Protein AF-A0A085BE16-F1 (afdb_monomer)

pLDDT: mean 81.39, std 18.14, range [42.5, 97.25]

Structure (mmCIF, N/CA/C/O backbone):
data_AF-A0A085BE16-F1
#
_entry.id   AF-A0A085BE16-F1
#
loop_
_atom_site.group_PDB
_atom_site.id
_atom_site.type_symbol
_atom_site.label_atom_id
_atom_site.label_alt_id
_atom_site.label_comp_id
_atom_site.label_asym_id
_atom_site.label_entity_id
_atom_site.label_seq_id
_atom_site.pdbx_PDB_ins_code
_atom_site.Cartn_x
_atom_site.Cartn_y
_atom_site.Cartn_z
_atom_site.occupancy
_atom_site.B_iso_or_equiv
_atom_site.auth_seq_id
_atom_site.auth_comp_id
_atom_site.auth_asym_id
_atom_site.auth_atom_id
_atom_site.pdbx_PDB_model_num
ATOM 1 N N . MET A 1 1 ? -8.148 -11.966 -19.048 1.00 49.16 1 MET A N 1
ATOM 2 C CA . MET A 1 1 ? -7.529 -11.002 -18.110 1.00 49.16 1 MET A CA 1
ATOM 3 C C . MET A 1 1 ? -6.164 -11.543 -17.696 1.00 49.16 1 MET A C 1
ATOM 5 O O . MET A 1 1 ? -6.078 -12.747 -17.482 1.00 49.16 1 MET A O 1
ATOM 9 N N . ARG A 1 2 ? -5.178 -10.647 -17.513 1.00 50.47 2 ARG A N 1
ATOM 10 C CA . ARG A 1 2 ? -3.933 -10.809 -16.724 1.00 50.47 2 ARG A CA 1
ATOM 11 C C . ARG A 1 2 ? -2.627 -11.288 -17.391 1.00 50.47 2 ARG A C 1
ATOM 13 O O . ARG A 1 2 ? -1.941 -12.133 -16.834 1.00 50.47 2 ARG A O 1
ATOM 20 N N . GLN A 1 3 ? -2.217 -10.697 -18.516 1.00 42.50 3 GLN A N 1
ATOM 21 C CA . GLN A 1 3 ? -0.767 -10.537 -18.795 1.00 42.50 3 GLN A CA 1
ATOM 22 C C . GLN A 1 3 ? -0.255 -9.138 -18.409 1.00 42.50 3 GLN A C 1
ATOM 24 O O . GLN A 1 3 ? 0.924 -8.967 -18.139 1.00 42.50 3 GLN A O 1
ATOM 29 N N . THR A 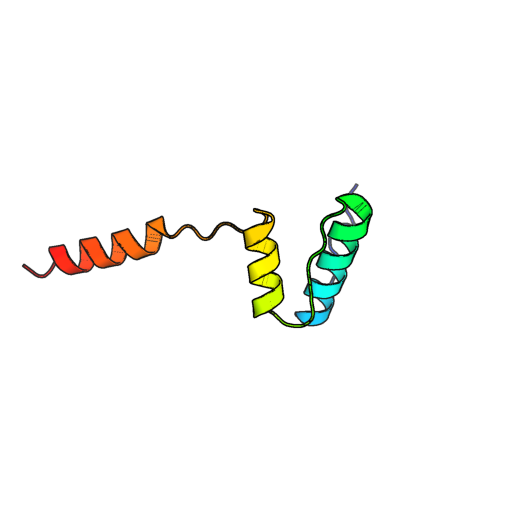1 4 ? -1.154 -8.158 -18.306 1.00 52.38 4 THR A N 1
ATOM 30 C CA . THR A 1 4 ? -0.872 -6.755 -17.957 1.00 52.38 4 THR A CA 1
ATOM 31 C C . THR A 1 4 ? -1.004 -6.439 -16.465 1.00 52.38 4 THR A C 1
ATOM 33 O O . THR A 1 4 ? -0.804 -5.300 -16.065 1.00 52.38 4 THR A O 1
ATOM 36 N N . ASP A 1 5 ? -1.373 -7.418 -15.637 1.00 56.56 5 ASP A N 1
ATOM 37 C CA . ASP A 1 5 ? -1.635 -7.193 -14.206 1.00 56.56 5 ASP A CA 1
ATOM 38 C C . ASP A 1 5 ? -0.349 -7.171 -13.370 1.00 56.56 5 ASP A C 1
ATOM 40 O O . ASP A 1 5 ? -0.348 -6.697 -12.235 1.00 56.56 5 ASP A O 1
ATOM 44 N N . LEU A 1 6 ? 0.751 -7.676 -13.931 1.00 68.88 6 LEU A N 1
ATOM 45 C CA . LEU A 1 6 ? 2.073 -7.603 -13.326 1.00 68.88 6 LEU A CA 1
ATOM 46 C C . LEU A 1 6 ? 2.777 -6.370 -13.878 1.00 68.88 6 LEU A C 1
ATOM 48 O O . LEU A 1 6 ? 3.501 -6.434 -14.868 1.00 68.88 6 LEU A O 1
ATOM 52 N N . GLN A 1 7 ? 2.522 -5.230 -13.243 1.00 80.50 7 GLN A N 1
ATOM 53 C CA . GLN A 1 7 ? 3.324 -4.046 -13.493 1.00 80.50 7 GLN A CA 1
ATOM 54 C C . GLN A 1 7 ? 4.668 -4.203 -12.784 1.00 80.50 7 GLN A C 1
ATOM 56 O O . GLN A 1 7 ? 4.718 -4.437 -11.575 1.00 80.50 7 GLN A O 1
ATOM 61 N N . TYR A 1 8 ? 5.742 -4.107 -13.563 1.00 87.69 8 TYR A N 1
ATOM 62 C CA . TYR A 1 8 ? 7.092 -3.990 -13.036 1.00 87.69 8 TYR A CA 1
ATOM 63 C C . TYR A 1 8 ? 7.281 -2.600 -12.423 1.00 87.69 8 TYR A C 1
ATOM 65 O O . TYR A 1 8 ? 6.807 -1.618 -12.993 1.00 87.69 8 TYR A O 1
ATOM 73 N N . TRP A 1 9 ? 7.977 -2.550 -11.290 1.00 91.94 9 TRP A N 1
ATOM 74 C CA . TRP A 1 9 ? 8.402 -1.319 -10.630 1.00 91.94 9 TRP A CA 1
ATOM 75 C C . TRP A 1 9 ? 9.914 -1.351 -10.528 1.00 91.94 9 TRP A C 1
ATOM 77 O O . TRP A 1 9 ? 10.478 -2.354 -10.084 1.00 91.94 9 TRP A O 1
ATOM 87 N N . GLU A 1 10 ? 10.562 -0.272 -10.943 1.00 93.12 10 GLU A N 1
ATOM 88 C CA . GLU A 1 10 ? 12.024 -0.198 -10.943 1.00 93.12 10 GLU A CA 1
ATOM 89 C C . GLU A 1 10 ? 12.579 -0.090 -9.516 1.00 93.12 10 GLU A C 1
ATOM 91 O O . GLU A 1 10 ? 13.635 -0.635 -9.194 1.00 93.12 10 GLU A O 1
ATOM 96 N N . ASN A 1 11 ? 11.848 0.599 -8.639 1.00 94.81 11 ASN A N 1
ATOM 97 C CA . ASN A 1 11 ? 12.228 0.827 -7.251 1.00 94.81 11 ASN A CA 1
ATOM 98 C C . ASN A 1 11 ? 10.991 1.034 -6.353 1.00 94.81 11 ASN A C 1
ATOM 100 O O . ASN A 1 11 ? 9.851 1.074 -6.821 1.00 94.81 11 ASN A O 1
ATOM 104 N N . ASN A 1 12 ? 11.218 1.162 -5.041 1.00 94.31 12 ASN A N 1
ATOM 105 C CA . ASN A 1 12 ? 10.139 1.345 -4.065 1.00 94.31 12 ASN A CA 1
ATOM 106 C C . ASN A 1 12 ? 9.330 2.624 -4.308 1.00 94.31 12 ASN A C 1
ATOM 108 O O . ASN A 1 12 ? 8.118 2.615 -4.111 1.00 94.31 12 ASN A O 1
ATOM 112 N N . GLN A 1 13 ? 9.982 3.708 -4.730 1.00 96.50 13 GLN A N 1
ATOM 113 C CA . GLN A 1 13 ? 9.317 4.987 -4.969 1.00 96.50 13 GLN A CA 1
ATOM 114 C C . GLN A 1 13 ? 8.314 4.871 -6.122 1.00 96.50 13 GLN A C 1
ATOM 116 O O . GLN A 1 13 ? 7.146 5.219 -5.961 1.00 96.50 13 GLN A O 1
ATOM 121 N N . ASP A 1 14 ? 8.747 4.273 -7.232 1.00 95.50 14 ASP A N 1
ATOM 122 C CA . ASP A 1 14 ? 7.920 3.983 -8.406 1.00 95.50 14 ASP A CA 1
ATOM 123 C C . ASP A 1 14 ? 6.694 3.126 -8.027 1.00 95.50 14 ASP A C 1
ATOM 125 O O . ASP A 1 14 ? 5.548 3.452 -8.354 1.00 95.50 14 ASP A O 1
ATOM 129 N N . PHE A 1 15 ? 6.903 2.089 -7.207 1.00 95.56 15 PHE A N 1
ATOM 130 C CA . PHE A 1 15 ? 5.802 1.296 -6.655 1.00 95.56 15 PHE A CA 1
ATOM 131 C C . PHE A 1 15 ? 4.812 2.133 -5.829 1.00 95.56 15 PHE A C 1
ATOM 133 O O . PHE A 1 15 ? 3.597 2.016 -6.034 1.00 95.56 15 PHE A O 1
ATOM 140 N N . MET A 1 16 ? 5.300 2.947 -4.887 1.00 96.81 16 MET A N 1
ATOM 141 C CA . MET A 1 16 ? 4.449 3.737 -3.991 1.00 96.81 16 MET A CA 1
ATOM 142 C C . MET A 1 16 ? 3.610 4.755 -4.766 1.00 96.81 16 MET A C 1
ATOM 144 O O . MET A 1 16 ? 2.403 4.852 -4.532 1.00 96.81 16 MET A O 1
ATOM 148 N N . GLU A 1 17 ? 4.212 5.457 -5.725 1.00 96.12 17 GLU A N 1
ATOM 149 C CA . GLU A 1 17 ? 3.528 6.436 -6.574 1.00 96.12 17 GLU A CA 1
ATOM 150 C C . GLU A 1 17 ? 2.462 5.775 -7.449 1.00 96.12 17 GLU A C 1
ATOM 152 O O . GLU A 1 17 ? 1.299 6.194 -7.453 1.00 96.12 17 GLU A O 1
ATOM 157 N N . GLY A 1 18 ? 2.815 4.684 -8.134 1.00 95.06 18 GLY A N 1
ATOM 158 C CA . GLY A 1 18 ? 1.872 3.948 -8.971 1.00 95.06 18 GLY A CA 1
ATOM 159 C C . GLY A 1 18 ? 0.721 3.336 -8.168 1.00 95.06 18 GLY A C 1
ATOM 160 O O . GLY A 1 18 ? -0.428 3.307 -8.623 1.00 95.06 18 GLY A O 1
ATOM 161 N N . TYR A 1 19 ? 0.995 2.849 -6.956 1.00 95.25 19 TYR A N 1
ATOM 162 C CA . TYR A 1 19 ? -0.036 2.361 -6.043 1.00 95.25 19 TYR A CA 1
ATOM 163 C C . TYR A 1 19 ? -0.971 3.488 -5.589 1.00 95.25 19 TYR A C 1
ATOM 165 O O . TYR A 1 19 ? -2.190 3.352 -5.734 1.00 95.25 19 TYR A O 1
ATOM 173 N N . ALA A 1 20 ? -0.414 4.597 -5.094 1.00 96.19 20 ALA A N 1
ATOM 174 C CA . ALA A 1 20 ? -1.166 5.762 -4.638 1.00 96.19 20 ALA A CA 1
ATOM 175 C C . ALA A 1 20 ? -2.065 6.327 -5.746 1.00 96.19 20 ALA A C 1
ATOM 177 O O . ALA A 1 20 ? -3.263 6.520 -5.532 1.00 96.19 20 ALA A O 1
ATOM 178 N N . TYR A 1 21 ? -1.524 6.491 -6.956 1.00 95.88 21 TYR A N 1
ATOM 179 C CA . TYR A 1 21 ? -2.279 6.966 -8.114 1.00 95.88 21 TYR A CA 1
ATOM 180 C C . TYR A 1 21 ? -3.482 6.069 -8.425 1.00 95.88 21 TYR A C 1
ATOM 182 O O . TYR A 1 21 ? -4.602 6.555 -8.588 1.00 95.88 21 TYR A O 1
ATOM 190 N N . ARG A 1 22 ? -3.295 4.742 -8.455 1.00 94.81 22 ARG A N 1
ATOM 191 C CA . ARG A 1 22 ? -4.404 3.807 -8.708 1.00 94.81 22 ARG A CA 1
ATOM 192 C C . ARG A 1 22 ? -5.475 3.871 -7.626 1.00 94.81 22 ARG A C 1
ATOM 194 O O . ARG A 1 22 ? -6.662 3.881 -7.954 1.00 94.81 22 ARG A O 1
ATOM 201 N N . LYS A 1 23 ? -5.071 3.930 -6.356 1.00 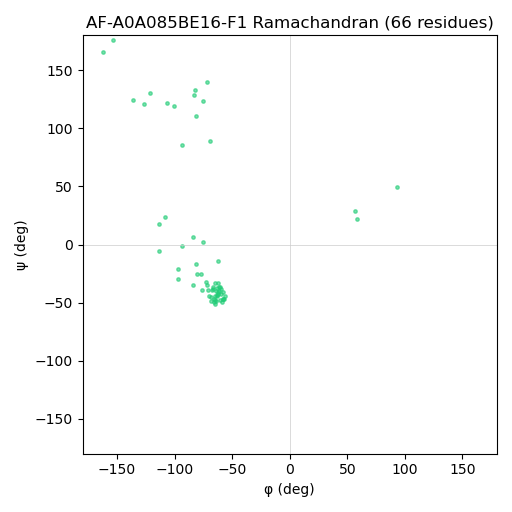95.31 23 LYS A N 1
ATOM 202 C CA . LYS A 1 23 ? -6.004 4.055 -5.228 1.00 95.31 23 LYS A CA 1
ATOM 203 C C . LYS A 1 23 ? -6.809 5.346 -5.300 1.00 95.31 23 LYS A C 1
ATOM 205 O O . LYS A 1 23 ? -8.027 5.310 -5.123 1.00 95.31 23 LYS A O 1
ATOM 210 N N . LEU A 1 24 ? -6.175 6.448 -5.683 1.00 95.38 24 LEU A N 1
ATOM 211 C CA . LEU A 1 24 ? -6.872 7.708 -5.894 1.00 95.38 24 LEU A CA 1
ATOM 212 C C . LEU A 1 24 ? -7.852 7.623 -7.071 1.00 95.38 24 LEU A C 1
ATOM 214 O O . LEU A 1 24 ? -9.008 8.024 -6.946 1.00 95.38 24 LEU A O 1
ATOM 218 N N . MET A 1 25 ? -7.430 7.083 -8.214 1.00 94.81 25 MET A N 1
ATOM 219 C CA . MET A 1 25 ? -8.251 7.081 -9.427 1.00 94.81 25 MET A CA 1
ATOM 220 C C . MET A 1 25 ? -9.482 6.183 -9.309 1.00 94.81 25 M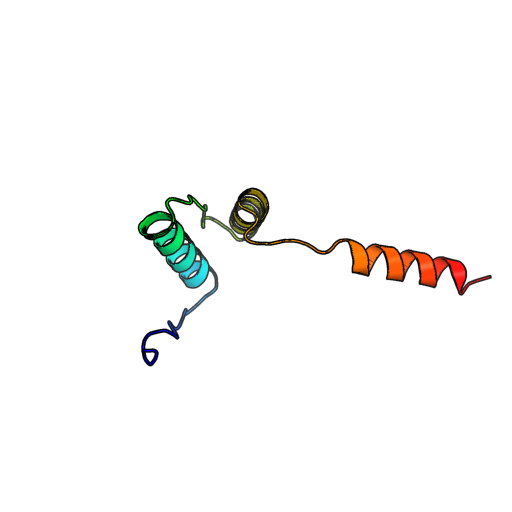ET A C 1
ATOM 222 O O . MET A 1 25 ? -10.592 6.637 -9.616 1.00 94.81 25 MET A O 1
ATOM 226 N N . PHE A 1 26 ? -9.293 4.947 -8.846 1.00 95.19 26 PHE A N 1
ATOM 227 C CA . PHE A 1 26 ? -10.328 3.911 -8.866 1.00 95.19 26 PHE A CA 1
ATOM 228 C C . PHE A 1 26 ? -11.089 3.776 -7.549 1.00 95.19 26 PHE A C 1
ATOM 230 O O . PHE A 1 26 ? -12.264 3.421 -7.570 1.00 95.19 26 PHE A O 1
ATOM 237 N N . GLU A 1 27 ? -10.451 4.077 -6.418 1.00 93.75 27 GLU A N 1
ATOM 238 C CA . GLU A 1 27 ? -11.044 3.888 -5.086 1.00 93.75 27 GLU A CA 1
ATOM 239 C C . GLU A 1 27 ? -11.294 5.214 -4.354 1.00 93.75 27 GLU A C 1
ATOM 241 O O . GLU A 1 27 ? -11.925 5.213 -3.302 1.00 93.75 27 GLU A O 1
ATOM 246 N N . LYS A 1 28 ? -10.854 6.353 -4.917 1.00 95.88 28 LYS A N 1
ATOM 247 C CA . LYS A 1 28 ? -10.937 7.691 -4.294 1.00 95.88 28 LYS A CA 1
ATOM 248 C C . LYS A 1 28 ? -10.260 7.754 -2.920 1.00 95.88 28 LYS A C 1
ATOM 250 O O . LYS A 1 28 ? -10.646 8.552 -2.071 1.00 95.88 28 LYS A O 1
ATOM 255 N N . ILE A 1 29 ? -9.236 6.922 -2.723 1.00 95.88 29 ILE A N 1
ATOM 256 C CA . ILE A 1 29 ? -8.419 6.889 -1.511 1.00 95.88 29 ILE A CA 1
ATOM 257 C C . ILE A 1 29 ? -7.118 7.634 -1.788 1.00 95.88 29 ILE A C 1
ATOM 259 O O . ILE A 1 29 ? -6.342 7.236 -2.655 1.00 95.88 29 ILE A O 1
ATOM 263 N N . GLU A 1 30 ? -6.876 8.697 -1.030 1.00 95.94 30 GLU A N 1
ATOM 264 C CA . GLU A 1 30 ? -5.623 9.442 -1.077 1.00 95.94 30 GLU A CA 1
ATOM 265 C C . GLU A 1 30 ? -4.568 8.765 -0.192 1.00 95.94 30 GLU A C 1
ATOM 267 O O . GLU A 1 30 ? -4.825 8.433 0.970 1.00 95.94 30 GLU A O 1
ATOM 272 N N . ILE A 1 31 ? -3.390 8.527 -0.770 1.00 97.25 31 ILE A N 1
ATOM 273 C CA . ILE A 1 31 ? -2.231 7.918 -0.115 1.00 97.25 31 ILE A CA 1
ATOM 274 C C . ILE A 1 31 ? -1.015 8.734 -0.529 1.00 97.25 31 ILE A C 1
ATOM 276 O O . ILE A 1 31 ? -0.760 8.899 -1.721 1.00 97.25 31 ILE A O 1
ATOM 280 N N . ARG A 1 32 ? -0.261 9.241 0.440 1.00 97.19 32 ARG A N 1
ATOM 281 C CA . ARG A 1 32 ? 0.960 10.004 0.179 1.00 97.19 32 ARG A CA 1
ATOM 282 C C . ARG A 1 32 ? 2.127 9.050 -0.061 1.00 97.19 32 ARG A C 1
ATOM 284 O O . ARG A 1 32 ? 2.334 8.112 0.702 1.00 97.19 32 ARG A O 1
ATOM 291 N N . ALA A 1 33 ? 2.893 9.310 -1.117 1.00 95.38 33 ALA A N 1
ATOM 292 C CA . ALA A 1 33 ? 4.017 8.479 -1.558 1.00 95.38 33 ALA A CA 1
ATOM 293 C C . ALA A 1 33 ? 5.381 9.183 -1.414 1.00 95.38 33 ALA A C 1
ATOM 295 O O . ALA A 1 33 ? 6.346 8.778 -2.040 1.00 95.38 33 ALA A O 1
ATOM 296 N N . GLU A 1 34 ? 5.478 10.247 -0.610 1.00 94.75 34 GLU A N 1
ATOM 297 C CA . GLU A 1 34 ? 6.716 11.032 -0.445 1.00 94.75 34 GLU A CA 1
ATOM 298 C C . GLU A 1 34 ? 7.860 10.228 0.191 1.00 94.75 34 GLU A C 1
ATOM 300 O O . GLU A 1 34 ? 9.031 10.475 -0.080 1.00 94.75 34 GLU A O 1
ATOM 305 N N . ASN A 1 35 ? 7.519 9.300 1.088 1.00 96.19 35 ASN A N 1
ATOM 306 C CA . ASN A 1 35 ? 8.442 8.359 1.711 1.00 96.19 35 ASN A CA 1
ATOM 307 C C . ASN A 1 35 ? 7.672 7.177 2.321 1.00 96.19 35 ASN A C 1
ATOM 309 O O . ASN A 1 35 ? 6.461 7.248 2.542 1.00 96.19 35 ASN A O 1
ATOM 313 N N . GLU A 1 36 ? 8.403 6.113 2.656 1.00 95.62 36 GLU A N 1
ATOM 314 C CA . GLU A 1 36 ? 7.836 4.856 3.156 1.00 95.62 36 GLU A CA 1
ATOM 315 C C . GLU A 1 36 ? 7.037 5.018 4.456 1.00 95.62 36 GLU A C 1
ATOM 317 O O . GLU A 1 36 ? 5.994 4.386 4.611 1.00 95.62 36 GLU A O 1
ATOM 322 N N . ASN A 1 37 ? 7.479 5.876 5.382 1.00 95.69 37 ASN A N 1
ATOM 323 C CA . ASN A 1 37 ? 6.807 6.036 6.674 1.00 95.69 37 ASN A CA 1
ATOM 324 C C . ASN A 1 37 ? 5.409 6.631 6.495 1.00 95.69 37 ASN A C 1
ATOM 326 O O . ASN A 1 37 ? 4.428 6.072 6.983 1.00 95.69 37 ASN A O 1
ATOM 330 N N . VAL A 1 38 ? 5.316 7.728 5.741 1.00 96.00 38 VAL A N 1
ATOM 331 C CA . VAL A 1 38 ? 4.037 8.395 5.465 1.00 96.00 38 VAL A CA 1
ATOM 332 C C . VAL A 1 38 ? 3.116 7.476 4.656 1.00 96.00 38 VAL A C 1
ATOM 334 O O . VAL A 1 38 ? 1.921 7.379 4.944 1.00 96.00 38 VAL A O 1
ATOM 337 N N . PHE A 1 39 ? 3.677 6.742 3.693 1.00 96.88 39 PHE A N 1
ATOM 338 C CA . PHE A 1 39 ? 2.933 5.769 2.899 1.00 96.88 39 PHE A CA 1
ATOM 339 C C . PHE A 1 39 ? 2.321 4.668 3.778 1.00 96.88 39 PHE A C 1
ATOM 341 O O . PHE A 1 39 ? 1.127 4.379 3.680 1.00 96.88 39 PHE A O 1
ATOM 348 N N . ILE A 1 40 ? 3.104 4.086 4.692 1.00 95.19 40 ILE A N 1
ATOM 349 C CA . ILE A 1 40 ? 2.637 3.054 5.628 1.00 95.19 40 ILE A CA 1
ATOM 350 C C . ILE A 1 40 ? 1.539 3.593 6.552 1.00 95.19 40 ILE A C 1
ATOM 352 O O . ILE A 1 40 ? 0.541 2.898 6.771 1.00 95.19 40 ILE A O 1
ATOM 356 N N . GLU A 1 41 ? 1.690 4.809 7.078 1.00 95.00 41 GLU A N 1
ATOM 357 C CA . GLU A 1 41 ? 0.670 5.449 7.918 1.00 95.00 41 GLU A CA 1
ATOM 358 C C . GLU A 1 41 ? -0.668 5.583 7.182 1.00 95.00 41 GLU A C 1
ATOM 360 O O . GLU A 1 41 ? -1.716 5.203 7.717 1.00 95.00 41 GLU A O 1
ATOM 365 N N . ASP A 1 42 ? -0.645 6.053 5.934 1.00 96.25 42 ASP A N 1
ATOM 366 C 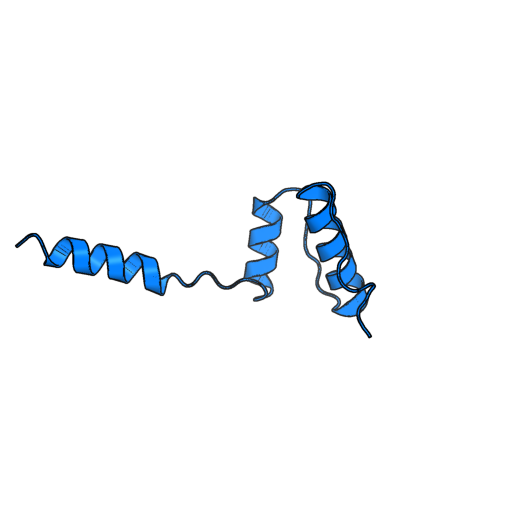CA . ASP A 1 42 ? -1.855 6.202 5.125 1.00 96.25 42 ASP A CA 1
ATOM 367 C C . ASP A 1 42 ? -2.483 4.843 4.783 1.00 96.25 42 ASP A C 1
ATOM 369 O O . ASP A 1 42 ? -3.712 4.703 4.817 1.00 96.25 42 ASP A O 1
ATOM 373 N N . LEU A 1 43 ? -1.677 3.804 4.538 1.00 95.56 43 LEU A N 1
ATOM 374 C CA . LEU A 1 43 ? -2.188 2.443 4.354 1.00 95.56 43 LEU A CA 1
ATOM 375 C C . LEU A 1 43 ? -2.891 1.912 5.609 1.00 95.56 43 LEU A C 1
ATOM 377 O O . LEU A 1 43 ? -3.945 1.276 5.507 1.00 95.56 43 LEU A O 1
ATOM 381 N N . GLN A 1 44 ? -2.338 2.169 6.794 1.00 94.06 44 GLN A N 1
ATOM 382 C CA . GLN A 1 44 ? -2.948 1.760 8.061 1.00 94.06 44 GLN A CA 1
ATOM 383 C C . GLN A 1 44 ? -4.240 2.528 8.338 1.00 94.06 44 GLN A C 1
ATOM 385 O O . GLN A 1 44 ? -5.262 1.921 8.673 1.00 94.06 44 GLN A O 1
ATOM 390 N N . LYS A 1 45 ? -4.224 3.851 8.132 1.00 94.31 45 LYS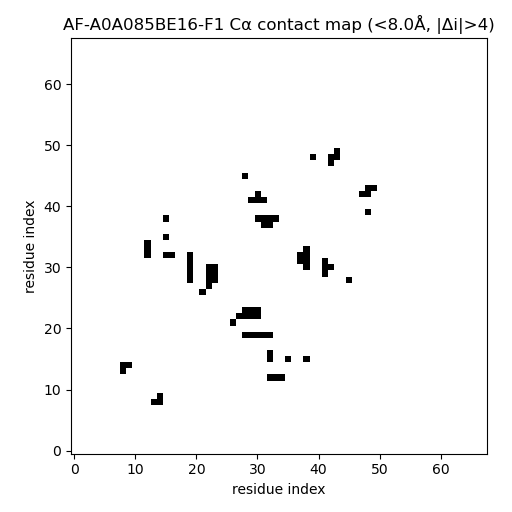 A N 1
ATOM 391 C CA . LYS A 1 45 ? -5.390 4.730 8.300 1.00 94.31 45 LYS A CA 1
ATOM 392 C C . LYS A 1 45 ? -6.557 4.293 7.416 1.00 94.31 45 LYS A C 1
ATOM 394 O O . LYS A 1 45 ? -7.697 4.244 7.877 1.00 94.31 45 LYS A O 1
ATOM 399 N N . ASN A 1 46 ? -6.265 3.904 6.176 1.00 93.62 46 ASN A N 1
ATOM 400 C CA . ASN A 1 46 ? -7.256 3.413 5.218 1.00 93.62 46 ASN A CA 1
ATOM 401 C C . ASN A 1 46 ? -7.582 1.915 5.372 1.00 93.62 46 ASN A C 1
ATOM 403 O O . ASN A 1 46 ? -8.328 1.363 4.566 1.00 93.62 46 ASN A O 1
ATOM 407 N N . LYS A 1 47 ? -7.058 1.240 6.408 1.00 92.50 47 LYS A N 1
ATOM 408 C CA . LYS A 1 47 ? -7.247 -0.201 6.676 1.00 92.50 47 LYS A CA 1
ATOM 409 C C . LYS A 1 47 ? -6.782 -1.115 5.530 1.00 92.50 47 LYS A C 1
ATOM 411 O O . LYS A 1 47 ? -7.213 -2.265 5.454 1.00 92.50 47 LYS A O 1
ATOM 416 N N . LEU A 1 48 ? -5.893 -0.616 4.671 1.00 92.12 48 LEU A N 1
ATOM 417 C CA . LEU A 1 48 ? -5.255 -1.359 3.582 1.00 92.12 48 LEU A CA 1
ATOM 418 C C . LEU A 1 48 ? -4.087 -2.210 4.093 1.00 92.12 48 LEU A C 1
ATOM 420 O O . LEU A 1 48 ? -3.768 -3.238 3.502 1.00 92.12 48 LEU A O 1
ATOM 424 N N . LEU A 1 49 ? -3.487 -1.810 5.216 1.00 90.06 49 LEU A N 1
ATOM 425 C CA . LEU A 1 49 ? -2.454 -2.560 5.916 1.00 90.06 49 LEU A CA 1
ATOM 426 C C . LEU A 1 49 ? -2.856 -2.741 7.381 1.00 90.06 49 LEU A C 1
ATOM 428 O O . LEU A 1 49 ? -3.043 -1.770 8.110 1.00 90.06 49 LEU A O 1
ATOM 432 N N . LYS A 1 50 ? -2.975 -3.994 7.827 1.00 84.19 50 LYS A N 1
ATOM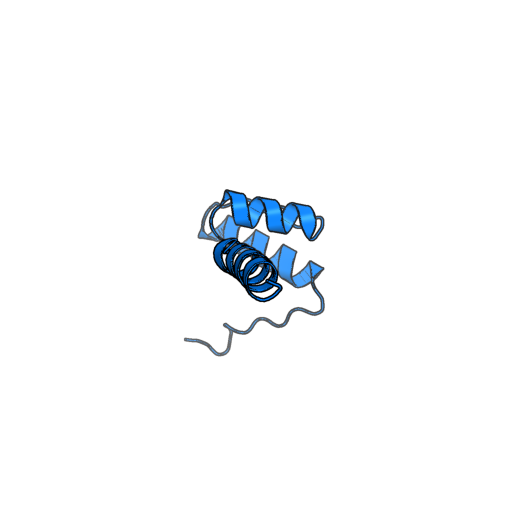 433 C CA . LYS A 1 50 ? -3.128 -4.326 9.246 1.00 84.19 50 LYS A CA 1
ATOM 434 C C . LYS A 1 50 ? -1.822 -4.911 9.753 1.00 84.19 50 LYS A C 1
ATOM 436 O O . LYS A 1 50 ? -1.364 -5.932 9.249 1.00 84.19 50 LYS A O 1
ATOM 441 N N . LEU A 1 51 ? -1.245 -4.278 10.768 1.00 74.69 51 LEU A N 1
ATOM 442 C CA . LEU A 1 51 ? -0.188 -4.902 11.546 1.00 74.69 51 LEU A CA 1
ATOM 443 C C . LEU A 1 51 ? -0.844 -5.832 12.566 1.00 74.69 51 LEU A C 1
ATOM 445 O O . LEU A 1 51 ? -1.493 -5.375 13.507 1.00 74.69 51 LEU A O 1
ATOM 449 N N . ASP A 1 52 ? -0.683 -7.139 12.384 1.00 67.31 52 ASP A N 1
ATOM 450 C CA . ASP A 1 52 ? -1.024 -8.110 13.420 1.00 67.31 52 ASP A CA 1
ATOM 451 C C . ASP A 1 52 ? -0.022 -7.979 14.576 1.00 67.31 52 ASP A C 1
ATOM 453 O O . ASP A 1 52 ? 1.012 -8.648 14.629 1.00 67.31 52 ASP A O 1
ATOM 457 N N . CYS A 1 53 ? -0.332 -7.114 15.543 1.00 58.94 53 CYS A N 1
ATOM 458 C CA . CYS A 1 53 ? 0.415 -7.033 16.803 1.00 58.94 53 CYS A CA 1
ATOM 459 C C . CYS A 1 53 ? 0.345 -8.342 17.615 1.00 58.94 53 CYS A C 1
ATOM 461 O O . CYS A 1 53 ? 1.141 -8.537 18.533 1.00 58.94 53 CYS A O 1
ATOM 463 N N . SER A 1 54 ? -0.567 -9.261 17.280 1.00 57.41 54 SER A N 1
ATOM 464 C CA . SER A 1 54 ? -0.802 -10.508 18.018 1.00 57.41 54 SER A CA 1
ATOM 465 C C . SER A 1 54 ? 0.410 -11.446 18.044 1.00 57.41 54 SER A C 1
ATOM 467 O O . SER A 1 54 ? 0.642 -12.100 19.059 1.00 57.41 54 SER A O 1
ATOM 469 N N . LYS A 1 55 ? 1.235 -11.480 16.987 1.00 56.03 55 LYS A N 1
ATOM 470 C CA . LYS A 1 55 ? 2.367 -12.421 16.919 1.00 56.03 55 LYS A CA 1
ATOM 471 C C . LYS A 1 55 ? 3.560 -12.003 17.787 1.00 56.03 55 LYS A C 1
ATOM 473 O O . LYS A 1 55 ? 4.125 -12.843 18.473 1.00 56.03 55 LYS A O 1
ATOM 478 N N . ARG A 1 56 ? 3.893 -10.705 17.864 1.00 55.06 56 ARG A N 1
ATOM 479 C CA . ARG A 1 56 ? 5.023 -10.227 18.697 1.00 55.06 56 ARG A CA 1
ATOM 480 C C . ARG A 1 56 ? 4.745 -10.272 20.200 1.00 55.06 56 ARG A C 1
ATOM 482 O O . ARG A 1 56 ? 5.673 -10.484 20.976 1.00 55.06 56 ARG A O 1
ATOM 489 N N . PHE A 1 57 ? 3.496 -10.071 20.626 1.00 58.19 57 PHE A N 1
ATOM 490 C CA . PHE A 1 57 ? 3.151 -10.138 22.051 1.00 58.19 57 PHE A CA 1
ATOM 491 C C . PHE A 1 57 ? 3.196 -11.568 22.593 1.00 58.19 57 PHE A C 1
ATOM 493 O O . PHE A 1 57 ? 3.686 -11.769 23.703 1.00 58.19 57 PHE A O 1
ATOM 500 N N . LEU A 1 58 ? 2.737 -12.555 21.818 1.00 57.62 58 LEU A N 1
ATOM 501 C CA . LEU A 1 58 ? 2.793 -13.960 22.221 1.00 57.62 58 LEU A CA 1
ATOM 502 C C . LEU A 1 58 ? 4.241 -14.446 22.342 1.00 57.62 58 LEU A C 1
ATOM 504 O O . LEU A 1 58 ? 4.582 -15.037 23.364 1.00 57.62 58 LEU A O 1
ATOM 508 N N . ASP A 1 59 ? 5.112 -14.108 21.387 1.00 58.75 59 ASP A N 1
ATOM 509 C CA . ASP A 1 59 ? 6.530 -14.490 21.439 1.00 58.75 59 ASP A CA 1
ATOM 510 C C . ASP A 1 59 ? 7.244 -13.930 22.683 1.00 58.75 59 ASP A C 1
ATOM 512 O O . ASP A 1 59 ? 7.967 -14.661 23.364 1.00 58.75 59 ASP A O 1
ATOM 516 N N . LEU A 1 60 ? 6.996 -12.664 23.056 1.00 59.84 60 LEU A N 1
ATOM 517 C CA . LEU A 1 60 ? 7.539 -12.095 24.299 1.00 59.84 60 LEU A CA 1
ATOM 518 C C . LEU A 1 60 ? 6.957 -12.756 25.558 1.00 59.84 60 LEU A C 1
ATOM 520 O O . LEU A 1 60 ? 7.673 -12.937 26.546 1.00 59.84 60 LEU A O 1
ATOM 524 N N . PHE A 1 61 ? 5.664 -13.087 25.547 1.00 58.56 61 PHE A N 1
ATOM 525 C CA . PHE A 1 61 ? 4.983 -13.678 26.697 1.00 58.56 61 PHE A CA 1
ATOM 526 C C . PHE A 1 61 ? 5.463 -15.114 26.951 1.00 58.56 61 PHE A C 1
ATOM 528 O O . PHE A 1 61 ? 5.817 -15.449 28.083 1.00 58.56 61 PHE A O 1
ATOM 535 N N . PHE A 1 62 ? 5.586 -15.933 25.901 1.00 63.69 62 PHE A N 1
ATOM 536 C CA . PHE A 1 62 ? 6.135 -17.289 25.995 1.00 63.69 62 PHE A CA 1
ATOM 537 C C . PHE A 1 62 ? 7.630 -17.292 26.334 1.00 63.69 62 PHE A C 1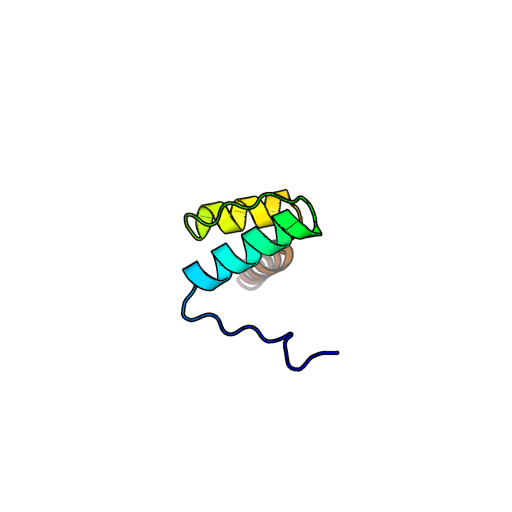
ATOM 539 O O . PHE A 1 62 ? 8.050 -18.080 27.182 1.00 63.69 62 PHE A O 1
ATOM 5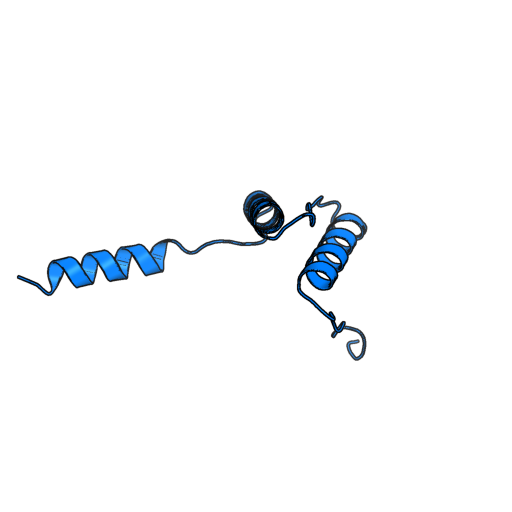46 N N . TYR A 1 63 ? 8.426 -16.371 25.777 1.00 60.47 63 TYR A N 1
ATOM 547 C CA . TYR A 1 63 ? 9.844 -16.236 26.135 1.00 60.47 63 TYR A CA 1
ATOM 548 C C . TYR A 1 63 ? 10.046 -15.902 27.623 1.00 60.47 63 TYR A C 1
ATOM 550 O O . TYR A 1 63 ? 10.978 -16.396 28.258 1.00 60.47 63 TYR A O 1
ATOM 558 N N . LYS A 1 64 ? 9.154 -15.093 28.209 1.00 55.81 64 LYS A N 1
ATOM 559 C CA . LYS A 1 64 ? 9.214 -14.722 29.631 1.00 55.81 64 LYS A CA 1
ATOM 560 C C . LYS A 1 64 ? 8.727 -15.837 30.567 1.00 55.81 64 LYS A C 1
ATOM 562 O O . LYS A 1 64 ? 9.155 -15.882 31.717 1.00 55.81 64 LYS A O 1
ATOM 567 N N . ILE A 1 65 ? 7.861 -16.732 30.089 1.00 63.03 65 ILE A N 1
ATOM 568 C CA . ILE A 1 65 ? 7.338 -17.876 30.857 1.00 63.03 65 ILE A CA 1
ATOM 569 C C . ILE A 1 65 ? 8.296 -19.075 30.824 1.00 63.03 65 ILE A C 1
ATOM 571 O O . ILE A 1 65 ? 8.439 -19.751 31.836 1.00 63.03 65 ILE A O 1
ATOM 575 N N . GLY A 1 66 ? 9.000 -19.308 29.713 1.00 56.12 66 GLY A N 1
ATOM 576 C CA . GLY A 1 66 ? 9.945 -20.425 29.562 1.00 56.12 66 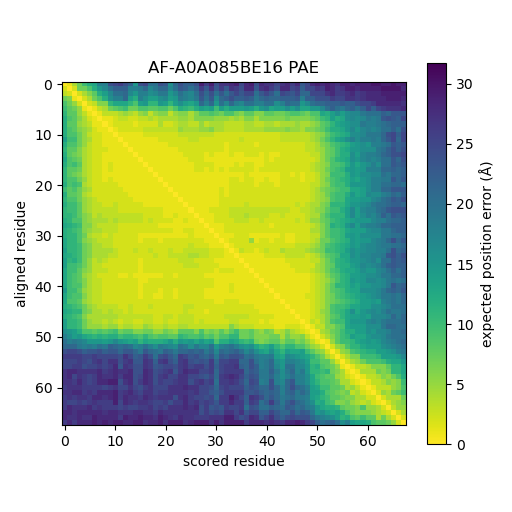GLY A CA 1
ATOM 577 C C . GLY A 1 66 ? 11.295 -20.262 30.278 1.00 56.12 66 GLY A C 1
ATOM 578 O O . GLY A 1 66 ? 12.156 -21.124 30.136 1.00 56.12 66 GLY A O 1
ATOM 579 N N . LYS A 1 67 ? 11.509 -19.163 31.016 1.00 55.38 67 LYS A N 1
ATOM 580 C CA . LYS A 1 67 ? 12.722 -18.897 31.818 1.00 55.38 67 LYS A CA 1
ATOM 581 C C . LYS A 1 67 ? 12.497 -18.984 33.340 1.00 55.38 67 LYS A C 1
ATOM 583 O O . LYS A 1 67 ? 13.241 -18.356 34.092 1.00 55.38 67 LYS A O 1
ATOM 588 N N . LYS A 1 68 ? 11.481 -19.719 33.795 1.00 47.69 68 LYS A N 1
ATOM 589 C CA . LYS A 1 68 ? 11.296 -20.062 35.215 1.00 47.69 68 LYS A CA 1
ATOM 590 C C . LYS A 1 68 ? 11.665 -21.508 35.490 1.00 47.69 68 LYS A C 1
ATOM 592 O O . LYS A 1 68 ? 11.304 -22.356 34.650 1.00 47.69 68 LYS A O 1
#

Foldseek 3Di:
DDPPPDDDAPDPLSVLVVVQVCCCPPVVQHADSPDDVSRVVSCVVVVVDDDPPVPVVVVVVVVVVVPD

Solvent-accessible surface area (backbone atoms only — not comparable to full-atom values): 4210 Å² total; per-residue (Å²): 140,73,84,77,72,73,73,86,58,96,45,72,60,55,41,36,43,57,50,25,52,49,34,35,74,79,69,68,41,83,46,55,49,93,44,71,69,58,29,51,51,37,31,40,75,70,69,76,43,80,81,73,62,67,62,64,54,50,55,56,51,51,60,64,60,75,73,114

Sequence (68 aa):
MRQTDLQYWENNQDFMEGYAYRKLMFEKIEIRAENENVFIEDLQKNKLLKLDCSKRFLDLFFYKIGKK

Mean predicted aligned error: 10.49 Å

Radius of gyration: 17.69 Å; Cα contacts (8 Å, |Δi|>4): 39; chains: 1; bounding box: 24×32×54 Å

Secondary structure (DSSP, 8-state):
--SSS----SSHHHHHHHHHHHIIIII------SSHHHHHHHHHHTTS----THHHHHHHHHHHHTT-

Nearest PDB structures (foldseek):
  6u03-assembly1_A  TM=3.362E-01  e=9.797E+00  Candida albicans SC5314